Protein AF-A0A7V4KJD7-F1 (afdb_monomer_lite)

Sequence (116 aa):
ESQVYRKLGFDIIGMTAIPEAKLAREAEMCYTTIGLVTDYDVWKENHEVTIEEVLENMKLNTEKCKRLIKLIVKKIDVTHRQCFCKDALKYAILTKKEKIKKQTYQKLKLLIGKYL

Foldseek 3Di:
DVVVCVVVVHDDDDDPCPPVVVVCLLQLHDDDDDDQDQDDPPPDPPDDDDPVSSVVSCVVSVVVVVVVCVVVVVVDDPPDPPDPSNCSNQPVDPDDPVRQDPVNCVVCCSRCVVRD

Secondary structure (DSSP, 8-state):
-HHHHHHTT-----SSHHHHHHHHHHTT------------GGGSTT-PPPHHHHHHHHHHHHHHHHHHHHHHHTT--SS---SGGGGTTTTT--S-GGGS-HHHHHHHHHHHTTT-

Radius of gyration: 20.13 Å; chains: 1; bounding box: 42×39×52 Å

Structure (mmCIF, N/CA/C/O backbone):
data_AF-A0A7V4KJD7-F1
#
_entry.id   AF-A0A7V4KJD7-F1
#
loop_
_atom_site.group_PDB
_atom_site.id
_atom_site.type_symbol
_atom_site.label_atom_id
_atom_site.label_alt_id
_atom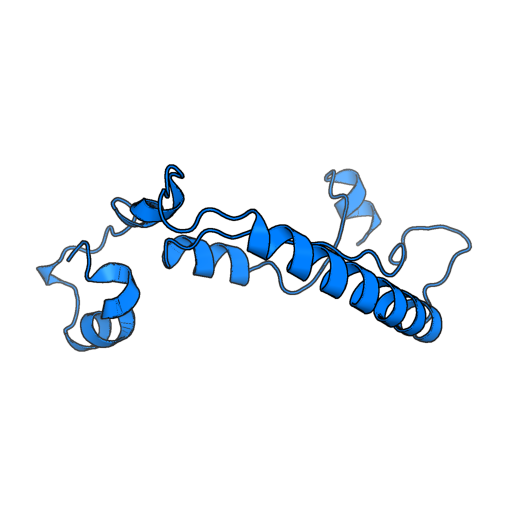_site.label_comp_id
_atom_site.label_asym_id
_atom_site.label_entity_id
_atom_site.label_seq_id
_atom_site.pdbx_PDB_ins_code
_atom_site.Cartn_x
_atom_site.Cartn_y
_atom_site.Cartn_z
_atom_site.occupancy
_atom_site.B_iso_or_equiv
_atom_site.auth_seq_id
_atom_site.auth_comp_id
_atom_site.auth_asym_id
_atom_site.auth_atom_id
_atom_site.pdbx_PDB_model_num
ATOM 1 N N . GLU A 1 1 ? 9.433 -19.450 -11.070 1.00 81.19 1 GLU A N 1
ATOM 2 C CA . GLU A 1 1 ? 8.480 -18.625 -10.298 1.00 81.19 1 GLU A CA 1
ATOM 3 C C . GLU A 1 1 ? 7.773 -17.592 -11.174 1.00 81.19 1 GLU A C 1
ATOM 5 O O . GLU A 1 1 ? 6.558 -17.666 -11.306 1.00 81.19 1 GLU A O 1
ATOM 10 N N . SER A 1 2 ? 8.506 -16.735 -11.888 1.00 83.44 2 SER A N 1
ATOM 11 C CA . SER A 1 2 ? 7.950 -15.695 -12.773 1.00 83.44 2 SER A CA 1
ATOM 12 C C . SER A 1 2 ? 6.929 -16.219 -13.794 1.00 83.44 2 SER A C 1
ATOM 14 O O . SER A 1 2 ? 5.877 -15.622 -13.995 1.00 83.44 2 SER A O 1
ATOM 16 N N . GLN A 1 3 ? 7.168 -17.397 -14.385 1.00 87.06 3 GLN A N 1
ATOM 17 C CA . GLN A 1 3 ? 6.212 -18.040 -15.302 1.00 87.06 3 GLN A CA 1
ATOM 18 C C . GLN A 1 3 ? 4.889 -18.440 -14.626 1.00 87.06 3 GLN A C 1
ATOM 20 O O . GLN A 1 3 ? 3.843 -18.419 -15.269 1.00 87.06 3 GLN A O 1
ATOM 25 N N . VAL A 1 4 ? 4.908 -18.792 -13.335 1.00 91.69 4 VAL A N 1
ATOM 26 C CA . VAL A 1 4 ? 3.686 -19.088 -12.572 1.00 91.69 4 VAL A CA 1
ATOM 27 C C . VAL A 1 4 ? 2.894 -17.802 -12.363 1.00 91.69 4 VAL A C 1
ATOM 29 O O . VAL A 1 4 ? 1.716 -17.770 -12.699 1.00 91.69 4 VAL A O 1
ATOM 32 N N . TYR A 1 5 ? 3.534 -16.725 -11.900 1.00 91.44 5 TYR A N 1
ATOM 33 C CA . TYR A 1 5 ? 2.865 -15.434 -11.700 1.00 91.44 5 TYR A CA 1
ATOM 34 C C . TYR A 1 5 ? 2.266 -14.865 -12.987 1.00 91.44 5 TYR A C 1
ATOM 36 O O . TYR A 1 5 ? 1.135 -14.386 -12.976 1.00 91.44 5 TYR A O 1
ATOM 44 N N . ARG A 1 6 ? 2.953 -15.024 -14.121 1.00 90.19 6 ARG A N 1
ATOM 45 C CA . ARG A 1 6 ? 2.406 -14.652 -15.433 1.00 90.19 6 ARG A CA 1
ATOM 46 C C . ARG A 1 6 ? 1.189 -15.489 -15.819 1.00 90.19 6 ARG A C 1
ATOM 48 O O . ARG A 1 6 ? 0.196 -14.936 -16.275 1.00 90.19 6 ARG A O 1
ATOM 55 N N . LYS A 1 7 ? 1.227 -16.810 -15.599 1.00 93.88 7 LYS A N 1
ATOM 56 C CA . LYS A 1 7 ? 0.062 -17.690 -15.821 1.00 93.88 7 LYS A CA 1
ATOM 57 C C . LYS A 1 7 ? -1.117 -17.349 -14.906 1.00 93.88 7 LYS A C 1
ATOM 59 O O . LYS A 1 7 ? -2.257 -17.573 -15.295 1.00 93.88 7 LYS A O 1
ATOM 64 N N . LEU A 1 8 ? -0.848 -16.803 -13.720 1.00 94.44 8 LEU A N 1
ATOM 65 C CA . LEU A 1 8 ? -1.860 -16.297 -12.787 1.00 94.44 8 LEU A CA 1
ATOM 66 C C . LEU A 1 8 ? -2.376 -14.891 -13.149 1.00 94.44 8 LEU A C 1
ATOM 68 O O . LEU A 1 8 ? -3.278 -14.396 -12.479 1.00 94.44 8 LEU A O 1
ATOM 72 N N . GLY A 1 9 ? -1.843 -14.262 -14.203 1.00 94.62 9 GLY A N 1
ATOM 73 C CA . GLY A 1 9 ? -2.278 -12.949 -14.679 1.00 94.62 9 GLY A CA 1
ATOM 74 C C . GLY A 1 9 ? -1.705 -11.769 -13.893 1.00 94.62 9 GLY A C 1
ATOM 75 O O . GLY A 1 9 ? -2.323 -10.712 -13.870 1.00 94.62 9 GLY A O 1
ATOM 76 N N . PHE A 1 10 ? -0.565 -11.934 -13.215 1.00 93.69 10 PHE A N 1
ATOM 77 C CA . PHE A 1 10 ? 0.110 -10.825 -12.535 1.00 93.69 10 PHE A CA 1
ATOM 78 C C . PHE A 1 10 ? 1.034 -10.065 -13.491 1.00 93.69 10 PHE A C 1
ATOM 80 O O . PHE A 1 10 ? 1.832 -10.673 -14.206 1.00 93.69 10 PHE A O 1
ATOM 87 N N . ASP A 1 11 ? 0.951 -8.733 -13.452 1.00 92.00 11 ASP A N 1
ATOM 88 C CA . ASP A 1 11 ? 1.676 -7.846 -14.372 1.00 92.00 11 ASP A CA 1
ATOM 89 C C . ASP A 1 11 ? 3.005 -7.324 -13.812 1.00 92.00 11 ASP A C 1
ATOM 91 O O . ASP A 1 11 ? 3.967 -7.133 -14.553 1.00 92.00 11 ASP A O 1
ATOM 95 N N . ILE A 1 12 ? 3.059 -7.066 -12.502 1.00 93.38 12 ILE A N 1
ATOM 96 C CA . ILE A 1 12 ? 4.228 -6.512 -11.810 1.00 93.38 12 ILE A CA 1
ATOM 97 C C . ILE A 1 12 ? 4.498 -7.285 -10.522 1.00 93.38 12 ILE A C 1
ATOM 99 O O . ILE A 1 12 ? 3.576 -7.803 -9.890 1.00 93.38 12 ILE A O 1
ATOM 103 N N . ILE A 1 13 ? 5.763 -7.318 -10.109 1.00 92.44 13 ILE A N 1
ATOM 104 C CA . ILE A 1 13 ? 6.206 -7.956 -8.871 1.00 92.44 13 ILE A CA 1
ATOM 105 C C . ILE A 1 13 ? 6.966 -6.957 -7.995 1.00 92.44 13 ILE A C 1
ATOM 107 O O . ILE A 1 13 ? 7.617 -6.035 -8.482 1.00 92.44 13 ILE A O 1
ATOM 111 N N . GLY A 1 14 ? 6.845 -7.121 -6.682 1.00 92.12 14 GLY A N 1
ATOM 112 C CA . GLY A 1 14 ? 7.525 -6.315 -5.677 1.00 92.12 14 GLY A CA 1
ATOM 113 C C . GLY A 1 14 ? 7.360 -6.936 -4.292 1.00 92.12 14 GLY A C 1
ATOM 114 O O . GLY A 1 14 ? 6.569 -7.859 -4.112 1.00 92.12 14 GLY A O 1
ATOM 115 N N . MET A 1 15 ? 8.101 -6.428 -3.307 1.00 93.88 15 MET A N 1
ATOM 116 C CA . MET A 1 15 ? 8.224 -7.073 -1.988 1.00 93.88 15 MET A CA 1
ATOM 117 C C . MET A 1 15 ? 7.609 -6.276 -0.825 1.00 93.88 15 MET A C 1
ATOM 119 O O . MET A 1 15 ? 7.656 -6.732 0.312 1.00 93.88 15 MET A O 1
ATOM 123 N N . THR A 1 16 ? 7.045 -5.087 -1.076 1.00 95.38 16 THR A N 1
ATOM 124 C CA . THR A 1 16 ? 6.674 -4.136 -0.005 1.00 95.38 16 THR A CA 1
ATOM 125 C C . THR A 1 16 ? 5.183 -3.801 0.083 1.00 95.38 16 THR A C 1
ATOM 127 O O . THR A 1 16 ? 4.696 -3.485 1.165 1.00 95.38 16 THR A O 1
ATOM 130 N N . ALA A 1 17 ? 4.426 -3.902 -1.016 1.00 96.38 17 ALA A N 1
ATOM 131 C CA . ALA A 1 17 ? 3.019 -3.478 -1.053 1.00 96.38 17 ALA A CA 1
ATOM 132 C C . ALA A 1 17 ? 2.114 -4.264 -0.082 1.00 96.38 17 ALA A C 1
ATOM 134 O O . ALA A 1 17 ? 1.120 -3.739 0.422 1.00 96.38 17 ALA A O 1
ATOM 135 N N . ILE A 1 18 ? 2.463 -5.518 0.215 1.00 96.31 18 ILE A N 1
ATOM 136 C CA . ILE A 1 18 ? 1.840 -6.330 1.262 1.00 96.31 18 ILE A CA 1
ATOM 137 C C . ILE A 1 18 ? 2.904 -6.580 2.340 1.00 96.31 18 ILE A C 1
ATOM 139 O O . ILE A 1 18 ? 3.987 -7.044 1.997 1.00 96.31 18 ILE A O 1
ATOM 143 N N . PRO A 1 19 ? 2.622 -6.303 3.628 1.00 97.56 19 PRO A N 1
ATOM 144 C CA . PRO A 1 19 ? 1.314 -5.995 4.216 1.00 97.56 19 PRO A CA 1
ATOM 145 C C . PRO A 1 19 ? 0.919 -4.508 4.227 1.00 97.56 19 PRO A C 1
ATOM 147 O O . PRO A 1 19 ? -0.154 -4.194 4.741 1.00 97.56 19 PRO A O 1
ATOM 150 N N . GLU A 1 20 ? 1.726 -3.598 3.676 1.00 98.44 20 GLU A N 1
ATOM 151 C CA . GLU A 1 20 ? 1.519 -2.142 3.779 1.00 98.44 20 GLU A CA 1
ATOM 152 C C . GLU A 1 20 ? 0.098 -1.692 3.394 1.00 98.44 20 GLU A C 1
ATOM 154 O O . GLU A 1 20 ? -0.573 -1.015 4.174 1.00 98.44 20 GLU A O 1
ATOM 159 N N . ALA A 1 21 ? -0.420 -2.149 2.250 1.00 97.81 21 ALA A N 1
ATOM 160 C CA . ALA A 1 21 ? -1.763 -1.805 1.784 1.00 97.81 21 ALA A CA 1
ATOM 161 C C . ALA A 1 21 ? -2.875 -2.299 2.729 1.00 97.81 21 ALA A C 1
ATOM 163 O O . ALA A 1 21 ? -3.909 -1.641 2.873 1.00 97.81 21 ALA A O 1
ATOM 164 N N . LYS A 1 22 ? -2.672 -3.447 3.395 1.00 97.94 22 LYS A N 1
ATOM 165 C CA . LYS A 1 22 ? -3.627 -3.983 4.380 1.00 97.94 22 LYS A CA 1
ATOM 166 C C . LYS A 1 22 ? -3.632 -3.128 5.644 1.00 97.94 22 LYS A C 1
ATOM 168 O O . LYS A 1 22 ? -4.701 -2.743 6.105 1.00 97.94 22 LYS A O 1
ATOM 173 N N . LEU A 1 23 ? -2.454 -2.762 6.143 1.00 97.69 23 LEU A N 1
ATOM 174 C CA . LEU A 1 23 ? -2.316 -1.905 7.323 1.00 97.69 23 LEU A CA 1
ATOM 175 C C . LEU A 1 23 ? -2.888 -0.503 7.076 1.00 97.69 23 LEU A C 1
ATOM 177 O O . LEU A 1 23 ? -3.623 0.019 7.910 1.00 97.69 23 LEU A O 1
ATOM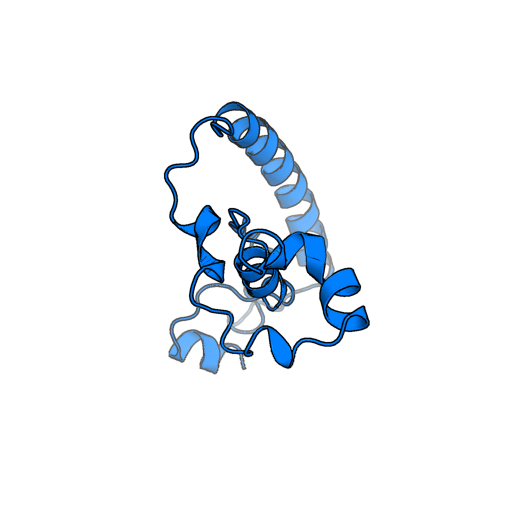 181 N N . ALA A 1 24 ? -2.632 0.082 5.903 1.00 97.69 24 ALA A N 1
ATOM 182 C CA . ALA A 1 24 ? -3.222 1.363 5.516 1.00 97.69 24 ALA A CA 1
ATOM 183 C C . ALA A 1 24 ? -4.757 1.295 5.461 1.00 97.69 24 ALA A C 1
ATOM 185 O O . ALA A 1 24 ? -5.439 2.246 5.850 1.00 97.69 24 ALA A O 1
ATOM 186 N N . ARG A 1 25 ? -5.314 0.158 5.016 1.00 96.88 25 ARG A N 1
ATOM 187 C CA . ARG A 1 25 ? -6.762 -0.073 5.016 1.00 96.88 25 ARG A CA 1
ATOM 188 C C . ARG A 1 25 ? -7.330 -0.181 6.430 1.00 96.88 25 ARG A C 1
ATOM 190 O O . ARG A 1 25 ? -8.369 0.422 6.684 1.00 96.88 25 ARG A O 1
ATOM 197 N N . GLU A 1 26 ? -6.667 -0.904 7.330 1.00 96.75 26 GLU A N 1
ATOM 198 C CA . GLU A 1 26 ? -7.055 -0.987 8.748 1.00 96.75 26 GLU A CA 1
ATOM 199 C C . GLU A 1 26 ? -6.992 0.380 9.443 1.00 96.75 26 GLU A C 1
ATOM 201 O O . GLU A 1 26 ? -7.812 0.667 10.310 1.00 96.75 26 GLU A O 1
ATOM 206 N N . ALA A 1 27 ? -6.074 1.249 9.018 1.00 96.38 27 ALA A N 1
ATOM 207 C CA . ALA A 1 27 ? -5.951 2.626 9.490 1.00 96.38 27 ALA A CA 1
ATOM 208 C C . ALA A 1 27 ? -6.888 3.634 8.793 1.00 96.38 27 ALA A C 1
ATOM 210 O O . ALA A 1 27 ? -6.762 4.838 9.008 1.00 96.38 27 ALA A O 1
ATOM 211 N N . GLU A 1 28 ? -7.811 3.173 7.942 1.00 95.75 28 GLU A N 1
ATOM 212 C CA . GLU A 1 28 ? -8.783 4.006 7.210 1.00 95.75 28 GLU A CA 1
ATOM 213 C C . GLU A 1 28 ? -8.158 5.084 6.287 1.00 95.75 28 GLU A C 1
ATOM 215 O O . GLU A 1 28 ? -8.784 6.092 5.903 1.00 95.75 28 GLU A O 1
ATOM 220 N N . MET A 1 29 ? -6.911 4.850 5.870 1.00 94.44 29 MET A N 1
ATOM 221 C CA . MET A 1 29 ? -6.147 5.722 4.979 1.00 94.44 29 MET A CA 1
ATOM 222 C C . MET A 1 29 ? -6.504 5.462 3.508 1.00 94.44 29 MET A C 1
ATOM 224 O O . MET A 1 29 ? -6.754 4.331 3.086 1.00 94.44 29 MET A O 1
ATOM 228 N N . CYS A 1 30 ? -6.517 6.520 2.689 1.00 93.94 30 CYS A N 1
ATOM 229 C CA . CYS A 1 30 ? -6.467 6.348 1.236 1.00 93.94 30 CYS A CA 1
ATOM 230 C C . CYS A 1 30 ? -5.073 5.848 0.856 1.00 93.94 30 CYS A C 1
ATOM 232 O O . CYS A 1 30 ? -4.086 6.495 1.196 1.00 93.94 30 CYS A O 1
ATOM 234 N N . TYR A 1 31 ? -5.002 4.731 0.138 1.00 95.12 31 TYR A N 1
ATOM 235 C CA . TYR A 1 31 ? -3.745 4.115 -0.266 1.00 95.12 31 TYR A CA 1
ATOM 236 C C . TYR A 1 31 ? -3.744 3.854 -1.770 1.00 95.12 31 TYR A C 1
ATOM 238 O O . TYR A 1 31 ? -4.734 3.362 -2.313 1.00 95.12 31 TYR A O 1
ATOM 246 N N . THR A 1 32 ? -2.632 4.174 -2.425 1.00 93.94 32 THR A N 1
ATOM 247 C CA . THR A 1 32 ? -2.361 3.837 -3.824 1.00 93.94 32 THR A CA 1
ATOM 248 C C . THR A 1 32 ? -0.870 3.576 -3.993 1.00 93.94 32 THR A C 1
ATOM 250 O O . THR A 1 32 ? -0.058 4.149 -3.268 1.00 93.94 32 THR A O 1
ATOM 253 N N . THR A 1 33 ? -0.506 2.752 -4.971 1.00 95.06 33 THR A N 1
ATOM 254 C CA . THR A 1 33 ? 0.890 2.414 -5.276 1.00 95.06 33 THR A CA 1
ATOM 255 C C . THR A 1 33 ? 1.299 3.025 -6.612 1.00 95.06 33 THR A C 1
ATOM 257 O O . THR A 1 33 ? 0.526 3.009 -7.568 1.00 95.06 33 THR A O 1
ATOM 260 N N . ILE A 1 34 ? 2.525 3.546 -6.688 1.00 94.88 34 ILE A N 1
ATOM 261 C CA . ILE A 1 34 ? 3.183 3.921 -7.945 1.00 94.88 34 ILE A CA 1
ATOM 262 C C . ILE A 1 34 ? 4.270 2.872 -8.196 1.00 94.88 34 ILE A C 1
ATOM 264 O O . ILE A 1 34 ? 5.339 2.932 -7.593 1.00 94.88 34 ILE A O 1
ATOM 268 N N . GLY A 1 35 ? 3.973 1.882 -9.041 1.00 93.75 35 GLY A N 1
ATOM 269 C CA . GLY A 1 35 ? 4.927 0.839 -9.419 1.00 93.75 35 GLY A CA 1
ATOM 270 C C . GLY A 1 35 ? 5.944 1.374 -10.425 1.00 93.75 35 GLY A C 1
ATOM 271 O O . GLY A 1 35 ? 5.576 1.759 -11.532 1.00 93.75 35 GLY A O 1
ATOM 272 N N . LEU A 1 36 ? 7.218 1.419 -10.037 1.00 93.25 36 LEU A N 1
ATOM 273 C CA . LEU A 1 36 ? 8.313 1.853 -10.901 1.00 93.25 36 LEU A CA 1
ATOM 274 C C . LEU A 1 36 ? 9.015 0.615 -11.461 1.00 93.25 36 LEU A C 1
ATOM 276 O O . LEU A 1 36 ? 9.800 -0.009 -10.758 1.00 93.25 36 LEU A O 1
ATOM 280 N N . VAL A 1 37 ? 8.715 0.257 -12.710 1.00 91.88 37 VAL A N 1
ATOM 281 C CA . VAL A 1 37 ? 9.320 -0.909 -13.369 1.00 91.88 37 VAL A CA 1
ATOM 282 C C . VAL A 1 37 ? 10.815 -0.658 -13.577 1.00 91.88 37 VAL A C 1
ATOM 284 O O . VAL A 1 37 ? 11.191 0.300 -14.258 1.00 91.88 37 VAL A O 1
ATOM 287 N N . THR A 1 38 ? 11.658 -1.488 -12.966 1.00 89.00 38 THR A N 1
ATOM 288 C CA . THR A 1 38 ? 13.127 -1.424 -13.069 1.00 89.00 38 THR A CA 1
ATOM 289 C C . THR A 1 38 ? 13.687 -2.384 -14.106 1.00 89.00 38 THR A C 1
ATOM 291 O O . THR A 1 38 ? 14.707 -2.085 -14.717 1.00 89.00 38 THR A O 1
ATOM 294 N N . ASP A 1 39 ? 13.012 -3.505 -14.325 1.00 88.88 39 ASP A N 1
ATOM 295 C CA . ASP A 1 39 ? 13.471 -4.615 -15.149 1.00 88.88 39 ASP A CA 1
ATOM 296 C C . ASP A 1 39 ? 12.290 -5.550 -15.474 1.00 88.88 39 ASP A C 1
ATOM 298 O O . ASP A 1 39 ? 11.138 -5.266 -15.131 1.00 88.88 39 ASP A O 1
ATOM 302 N N . TYR A 1 40 ? 12.573 -6.644 -16.180 1.00 87.06 40 TYR A N 1
ATOM 303 C CA . TYR A 1 40 ? 11.580 -7.632 -16.603 1.00 87.06 40 TYR A CA 1
ATOM 304 C C . TYR A 1 40 ? 11.591 -8.896 -15.743 1.00 87.06 40 TYR A C 1
ATOM 306 O O . TYR A 1 40 ? 11.041 -9.901 -16.182 1.00 87.06 40 TYR A O 1
ATOM 314 N N . ASP A 1 41 ? 12.193 -8.888 -14.552 1.00 84.56 41 ASP A N 1
ATOM 315 C CA . ASP A 1 41 ? 12.453 -10.105 -13.782 1.00 84.56 41 ASP A CA 1
ATOM 316 C C . ASP A 1 41 ? 13.178 -11.159 -14.665 1.00 84.56 41 ASP A C 1
ATOM 318 O O . ASP A 1 41 ? 13.682 -10.867 -15.752 1.00 84.56 41 ASP A O 1
ATOM 322 N N . VAL A 1 42 ? 13.243 -12.415 -14.238 1.00 82.62 42 VAL A N 1
ATOM 323 C CA . VAL A 1 42 ? 13.949 -13.481 -14.972 1.00 82.62 42 VAL A CA 1
ATOM 324 C C . VAL A 1 42 ? 13.096 -14.186 -16.037 1.00 82.62 42 VAL A C 1
ATOM 326 O O . VAL A 1 42 ? 13.442 -15.277 -16.489 1.00 82.62 42 VAL A O 1
ATOM 329 N N . TRP A 1 43 ? 11.942 -13.630 -16.437 1.00 80.31 43 TRP A N 1
ATOM 330 C CA . TRP A 1 43 ? 11.055 -14.317 -17.394 1.00 80.31 43 TRP A CA 1
ATOM 331 C C . TRP A 1 43 ? 11.393 -14.061 -18.859 1.00 80.31 43 TRP A C 1
ATOM 333 O O . TRP A 1 43 ? 10.961 -14.838 -19.715 1.00 80.31 43 TRP A O 1
ATOM 343 N N . LYS A 1 44 ? 12.088 -12.961 -19.159 1.00 81.50 44 LYS A N 1
ATOM 344 C CA . LYS A 1 44 ? 12.377 -12.548 -20.529 1.00 81.50 44 LYS A CA 1
ATOM 345 C C . LYS A 1 44 ? 13.580 -13.324 -21.059 1.00 81.50 44 LYS A C 1
ATOM 347 O O . LYS A 1 44 ? 14.705 -13.135 -20.614 1.00 81.50 44 LYS A O 1
ATOM 352 N N . GLU A 1 45 ? 13.328 -14.194 -22.031 1.00 78.75 45 GLU A N 1
ATOM 353 C CA . GLU A 1 45 ? 14.379 -14.967 -22.692 1.00 78.75 45 GLU A CA 1
ATOM 354 C C . GLU A 1 45 ? 15.405 -14.036 -23.362 1.00 78.75 45 GLU A C 1
ATOM 356 O O . GLU A 1 45 ? 15.042 -13.006 -23.936 1.00 78.75 45 GLU A O 1
ATOM 361 N N . ASN A 1 46 ? 16.687 -14.410 -23.288 1.00 77.19 46 ASN A N 1
ATOM 362 C CA . ASN A 1 46 ? 17.834 -13.640 -23.794 1.00 77.19 46 ASN A CA 1
ATOM 363 C C . ASN A 1 46 ? 18.040 -12.262 -23.134 1.00 77.19 46 ASN A C 1
ATOM 365 O O . ASN A 1 46 ? 18.648 -11.377 -23.736 1.00 77.19 46 ASN A O 1
ATOM 369 N N . HIS A 1 47 ? 17.533 -12.064 -21.915 1.00 76.12 47 HIS A N 1
ATOM 370 C CA . HIS A 1 47 ? 17.744 -10.846 -21.140 1.00 76.12 47 HIS A CA 1
ATOM 371 C C . HIS A 1 47 ? 17.968 -11.192 -19.665 1.0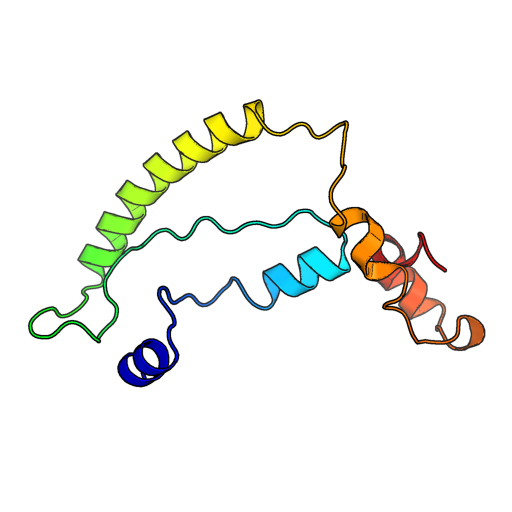0 76.12 47 HIS A C 1
ATOM 373 O O . HIS A 1 47 ? 17.015 -11.393 -18.914 1.00 76.12 47 HIS A O 1
ATOM 379 N N . GLU A 1 48 ? 19.230 -11.256 -19.245 1.00 77.62 48 GLU A N 1
ATOM 380 C CA . GLU A 1 48 ? 19.567 -11.380 -17.827 1.00 77.62 48 GLU A CA 1
ATOM 381 C C . GLU A 1 48 ? 19.487 -10.012 -17.157 1.00 77.62 48 GLU A C 1
ATOM 383 O O . GLU A 1 48 ? 20.030 -9.036 -17.662 1.00 77.62 48 GLU A O 1
ATOM 388 N N . VAL A 1 49 ? 18.787 -9.941 -16.025 1.00 77.88 49 VAL A N 1
ATOM 389 C CA . VAL A 1 49 ? 18.704 -8.712 -15.235 1.00 77.88 49 VAL A CA 1
ATOM 390 C C . VAL A 1 49 ? 20.009 -8.527 -14.474 1.00 77.88 49 VAL A C 1
ATOM 392 O O . VAL A 1 49 ? 20.379 -9.370 -13.655 1.00 77.88 49 VAL A O 1
ATOM 395 N N . THR A 1 50 ? 20.681 -7.404 -14.709 1.00 85.12 50 THR A N 1
ATOM 396 C CA . THR A 1 50 ? 21.887 -7.022 -13.962 1.00 85.12 50 THR A CA 1
ATOM 397 C C . THR A 1 50 ? 21.568 -6.016 -12.857 1.00 85.12 50 THR A C 1
ATOM 399 O O . THR A 1 50 ? 20.599 -5.256 -12.928 1.00 85.12 50 THR A O 1
ATOM 402 N N . ILE A 1 51 ? 22.392 -5.989 -11.804 1.00 85.56 51 ILE A N 1
ATOM 403 C CA . ILE A 1 51 ? 22.221 -5.030 -10.699 1.00 85.56 51 ILE A CA 1
ATOM 404 C C . ILE A 1 51 ? 22.420 -3.599 -11.215 1.00 85.56 51 ILE A C 1
ATOM 406 O O . ILE A 1 51 ? 21.728 -2.674 -10.790 1.00 85.56 51 ILE A O 1
ATOM 410 N N . GLU A 1 52 ? 23.343 -3.414 -12.151 1.00 88.94 52 GLU A N 1
ATOM 411 C CA . GLU A 1 52 ? 23.673 -2.139 -12.773 1.00 88.94 52 GLU A CA 1
ATOM 412 C C . GLU A 1 52 ? 22.469 -1.542 -13.513 1.00 88.94 52 GLU A C 1
ATOM 414 O O . GLU A 1 52 ? 22.117 -0.387 -13.257 1.00 88.94 52 GLU A O 1
ATOM 419 N N . GLU A 1 53 ? 21.786 -2.334 -14.348 1.00 85.12 53 GLU A N 1
ATOM 420 C CA . GLU A 1 53 ? 20.565 -1.917 -15.056 1.00 85.12 53 GLU A CA 1
ATOM 421 C C . GLU A 1 53 ? 19.449 -1.528 -14.084 1.00 85.12 53 GLU A C 1
ATOM 423 O O . GLU A 1 53 ? 18.794 -0.494 -14.256 1.00 85.12 53 GLU A O 1
ATOM 428 N N . VAL A 1 54 ? 19.256 -2.320 -13.024 1.00 87.00 54 VAL A N 1
ATOM 429 C CA . VAL A 1 54 ? 18.262 -2.027 -11.983 1.00 87.00 54 VAL A CA 1
ATOM 430 C C . VAL A 1 54 ? 18.571 -0.690 -11.314 1.00 87.00 54 VAL A C 1
ATOM 432 O O . VAL A 1 54 ? 17.678 0.149 -11.168 1.00 87.00 54 VAL A O 1
ATOM 435 N N . LEU A 1 55 ? 19.829 -0.450 -10.933 1.00 89.19 55 LEU A N 1
ATOM 436 C CA . LEU A 1 55 ? 20.249 0.790 -10.276 1.00 89.19 55 LEU A CA 1
ATOM 437 C C . LEU A 1 55 ? 20.135 2.011 -11.199 1.00 89.19 55 LEU A C 1
ATOM 439 O O . LEU A 1 55 ? 19.745 3.091 -10.740 1.00 89.19 55 LEU A O 1
ATOM 443 N N . GLU A 1 56 ? 20.455 1.869 -12.485 1.00 91.12 56 GLU A N 1
ATOM 444 C CA . GLU A 1 56 ? 20.309 2.940 -13.474 1.00 91.12 56 GLU A CA 1
ATOM 445 C C . GLU A 1 56 ? 18.834 3.304 -13.685 1.00 91.12 56 GLU A C 1
ATOM 447 O O . GLU A 1 56 ? 18.442 4.468 -13.509 1.00 91.12 56 GLU A O 1
ATOM 452 N N . ASN A 1 57 ? 17.989 2.307 -13.953 1.00 91.31 57 ASN A N 1
ATOM 453 C CA . ASN A 1 57 ? 16.553 2.510 -14.131 1.00 91.31 57 ASN A CA 1
ATOM 454 C C . ASN A 1 57 ? 15.902 3.063 -12.861 1.00 91.31 57 ASN A C 1
ATOM 456 O O . ASN A 1 57 ? 15.059 3.962 -12.936 1.00 91.31 57 ASN A O 1
ATOM 460 N N . MET A 1 58 ? 16.329 2.612 -11.679 1.00 91.12 58 MET A N 1
ATOM 461 C CA . MET A 1 58 ? 15.851 3.132 -10.398 1.00 91.12 58 MET A CA 1
ATOM 462 C C . MET A 1 58 ? 16.158 4.626 -10.236 1.00 91.12 58 MET A C 1
ATOM 464 O O . MET A 1 58 ? 15.277 5.387 -9.818 1.00 91.12 58 MET A O 1
ATOM 468 N N . LYS A 1 59 ? 17.364 5.088 -10.599 1.00 92.62 59 LYS A N 1
ATOM 469 C CA . LYS A 1 59 ? 17.719 6.520 -10.557 1.00 92.62 59 LYS A CA 1
ATOM 470 C C . LYS A 1 59 ? 16.833 7.344 -11.495 1.00 92.62 59 LYS A C 1
ATOM 472 O O . LYS A 1 59 ? 16.263 8.351 -11.066 1.00 92.62 59 LYS A O 1
ATOM 477 N N . LEU A 1 60 ? 16.655 6.900 -12.741 1.00 92.50 60 LEU A N 1
ATOM 478 C CA . LEU A 1 60 ? 15.804 7.584 -13.725 1.00 92.50 60 LEU A CA 1
ATOM 479 C C . LEU A 1 60 ? 14.336 7.634 -13.280 1.00 92.50 60 LEU A C 1
ATOM 481 O O . LEU A 1 60 ? 13.678 8.677 -13.365 1.00 92.50 60 LEU A O 1
ATOM 485 N N . ASN A 1 61 ? 13.823 6.519 -12.765 1.00 93.94 61 ASN A N 1
ATOM 486 C CA . ASN A 1 61 ? 12.453 6.412 -12.276 1.00 93.94 61 ASN A CA 1
ATOM 487 C C . ASN A 1 61 ? 12.218 7.260 -11.023 1.00 93.94 61 ASN A C 1
ATOM 489 O O . ASN A 1 61 ? 11.145 7.848 -10.880 1.00 93.94 61 ASN A O 1
ATOM 493 N N . THR A 1 62 ? 13.220 7.393 -10.152 1.00 94.38 62 THR A N 1
ATOM 494 C CA . THR A 1 62 ? 13.134 8.223 -8.942 1.00 94.38 62 THR A CA 1
ATOM 495 C C . THR A 1 62 ? 12.846 9.682 -9.289 1.00 94.38 62 THR A C 1
ATOM 497 O O . THR A 1 62 ? 11.948 10.293 -8.705 1.00 94.38 62 THR A O 1
ATOM 500 N N . GLU A 1 63 ? 13.541 10.249 -10.276 1.00 94.44 63 GLU A N 1
ATOM 501 C CA . GLU A 1 63 ? 13.319 11.642 -10.679 1.00 94.44 63 GLU A CA 1
ATOM 502 C C . GLU A 1 63 ? 11.948 11.854 -11.332 1.00 94.44 63 GLU A C 1
ATOM 504 O O . GLU A 1 63 ? 11.263 12.843 -11.044 1.00 94.44 63 GLU A O 1
ATOM 509 N N . LYS A 1 64 ? 11.490 10.899 -12.151 1.00 95.38 64 LYS A N 1
ATOM 510 C CA . LYS A 1 64 ? 10.128 10.912 -12.712 1.00 95.38 64 LYS A CA 1
ATOM 511 C C . LYS A 1 64 ? 9.073 10.842 -11.604 1.00 95.38 64 LYS A C 1
ATOM 513 O O . LYS A 1 64 ? 8.133 11.638 -11.605 1.00 95.38 64 LYS A O 1
ATOM 518 N N . CYS A 1 65 ? 9.261 9.957 -10.626 1.00 96.38 65 CYS A N 1
ATOM 519 C CA . CYS A 1 65 ? 8.353 9.779 -9.496 1.00 96.38 65 CYS A CA 1
ATOM 520 C C . CYS A 1 65 ? 8.262 11.045 -8.633 1.00 96.38 65 CYS A C 1
ATOM 522 O O . CYS A 1 65 ? 7.164 11.520 -8.345 1.00 96.38 65 CYS A O 1
ATOM 524 N N . LYS A 1 66 ? 9.395 11.684 -8.310 1.00 95.94 66 LYS A N 1
ATOM 525 C CA . LYS A 1 66 ? 9.413 12.968 -7.584 1.00 95.94 66 LYS A CA 1
ATOM 526 C C . LYS A 1 66 ? 8.600 14.047 -8.301 1.00 95.94 66 LYS A C 1
ATOM 528 O O . LYS A 1 66 ? 7.858 14.789 -7.656 1.00 95.94 66 LYS A O 1
ATOM 533 N N . ARG A 1 67 ? 8.725 14.154 -9.630 1.00 96.56 67 ARG A N 1
ATOM 534 C CA . ARG A 1 67 ? 7.931 15.105 -10.432 1.00 96.56 67 ARG A CA 1
ATOM 535 C C . ARG A 1 67 ? 6.445 14.758 -10.395 1.00 96.56 67 ARG A C 1
ATOM 537 O O . ARG A 1 67 ? 5.631 15.649 -10.169 1.00 96.56 67 ARG A O 1
ATOM 544 N N . LEU A 1 68 ? 6.102 13.481 -10.553 1.00 96.38 68 LEU A N 1
ATOM 545 C CA . LEU A 1 68 ? 4.725 12.999 -10.481 1.00 96.38 68 LEU A CA 1
ATOM 546 C C . LEU A 1 68 ? 4.082 13.322 -9.125 1.00 96.38 68 LEU A C 1
ATOM 548 O O . LEU A 1 68 ? 3.006 13.915 -9.092 1.00 96.38 68 LEU A O 1
ATOM 552 N N . ILE A 1 69 ? 4.763 13.034 -8.013 1.00 96.06 69 ILE A N 1
ATOM 553 C CA . ILE A 1 69 ? 4.271 13.328 -6.657 1.00 96.06 69 ILE A CA 1
ATOM 554 C C . ILE A 1 69 ? 4.004 14.829 -6.483 1.00 96.06 69 ILE A C 1
ATOM 556 O O . ILE A 1 69 ? 2.937 15.207 -6.000 1.00 96.06 69 ILE A O 1
ATOM 560 N N . LYS A 1 70 ? 4.917 15.702 -6.940 1.00 96.44 70 LYS A N 1
ATOM 561 C CA . LYS A 1 70 ? 4.726 17.166 -6.891 1.00 96.44 70 LYS A CA 1
ATOM 562 C C . LYS A 1 70 ? 3.477 17.634 -7.645 1.00 96.44 70 LYS A C 1
ATOM 564 O O . LYS A 1 70 ? 2.879 18.635 -7.257 1.00 96.44 70 LYS A O 1
ATOM 569 N N . LEU A 1 71 ? 3.103 16.951 -8.727 1.00 96.12 71 LEU A N 1
ATOM 570 C CA . LEU A 1 71 ? 1.896 17.259 -9.499 1.00 96.12 71 LEU A CA 1
ATOM 571 C C . LEU A 1 71 ? 0.638 16.695 -8.834 1.00 96.12 71 LEU A C 1
ATOM 573 O O . LEU A 1 71 ? -0.376 17.387 -8.775 1.00 96.12 71 LEU A O 1
ATOM 577 N N . ILE A 1 72 ? 0.708 15.466 -8.320 1.00 94.38 72 ILE A N 1
ATOM 578 C CA . ILE A 1 72 ? -0.415 14.784 -7.672 1.00 94.38 72 ILE A CA 1
ATOM 579 C C . ILE A 1 72 ? -0.826 15.505 -6.390 1.00 94.38 72 ILE A C 1
ATOM 581 O O . ILE A 1 72 ? -2.007 15.786 -6.218 1.00 94.38 72 ILE A O 1
ATOM 585 N N . VAL A 1 73 ? 0.123 15.860 -5.518 1.00 93.00 73 VAL A N 1
ATOM 586 C CA . VAL A 1 73 ? -0.177 16.504 -4.223 1.00 93.00 73 VAL A CA 1
ATOM 587 C C . VAL A 1 73 ? -0.974 17.799 -4.395 1.00 93.00 73 VAL A C 1
ATOM 589 O O . VAL A 1 73 ? -1.832 18.096 -3.576 1.00 93.00 73 VAL A O 1
ATOM 592 N N . LYS A 1 74 ? -0.761 18.537 -5.492 1.00 93.31 74 LYS A N 1
ATOM 593 C CA . LYS A 1 74 ? -1.525 19.758 -5.806 1.00 93.31 74 LYS A CA 1
ATOM 594 C C . LYS A 1 74 ? -2.966 19.492 -6.254 1.00 93.31 74 LYS A C 1
ATOM 596 O O . LYS A 1 74 ? -3.773 20.412 -6.247 1.00 93.31 74 LYS A O 1
ATOM 601 N N . LYS A 1 75 ? -3.265 18.274 -6.710 1.00 91.62 75 LYS A N 1
ATOM 602 C CA . LYS A 1 75 ? -4.572 17.868 -7.245 1.00 91.62 75 LYS A CA 1
ATOM 603 C C . LYS A 1 75 ? -5.409 17.064 -6.253 1.00 91.62 75 LYS A C 1
ATOM 605 O O . LYS A 1 75 ? -6.597 16.876 -6.493 1.00 91.62 75 LYS A O 1
ATOM 610 N N . ILE A 1 76 ? -4.806 16.551 -5.181 1.00 89.62 76 ILE A N 1
ATOM 611 C CA . ILE A 1 76 ? -5.535 15.805 -4.157 1.00 89.62 76 ILE A CA 1
ATOM 612 C C . ILE A 1 76 ? -6.319 16.797 -3.297 1.00 89.62 76 ILE A C 1
ATOM 614 O O . ILE A 1 76 ? -5.732 17.578 -2.551 1.00 89.62 76 ILE A O 1
ATOM 618 N N . ASP A 1 77 ? -7.647 16.722 -3.362 1.00 86.00 77 ASP A N 1
ATOM 619 C CA . ASP A 1 77 ? -8.509 17.368 -2.378 1.00 86.00 77 ASP A CA 1
ATOM 620 C C . ASP A 1 77 ? -8.528 16.533 -1.087 1.00 86.00 77 ASP A C 1
ATOM 622 O O . ASP A 1 77 ? -9.085 15.434 -1.030 1.00 86.00 77 ASP A O 1
ATOM 626 N N . VAL A 1 78 ? -7.887 17.057 -0.043 1.00 80.25 78 VAL A N 1
ATOM 627 C CA . VAL A 1 78 ? -7.856 16.439 1.292 1.00 80.25 78 VAL A CA 1
ATOM 628 C C . VAL A 1 78 ? -9.064 16.814 2.152 1.00 80.25 78 VAL A C 1
ATOM 630 O O . VAL A 1 78 ? -9.293 16.184 3.184 1.00 80.25 78 VAL A O 1
ATOM 633 N N . THR A 1 79 ? -9.838 17.821 1.745 1.00 81.50 79 THR A N 1
ATOM 634 C CA . THR A 1 79 ? -10.959 18.363 2.524 1.00 81.50 79 THR A CA 1
ATOM 635 C C . THR A 1 79 ? -12.246 17.571 2.305 1.00 81.50 79 THR A C 1
ATOM 637 O O . THR A 1 79 ? -12.958 17.284 3.268 1.00 81.50 79 THR A O 1
ATOM 640 N N . HIS A 1 80 ? -12.502 17.097 1.082 1.00 81.19 80 HIS A N 1
ATOM 641 C CA . HIS A 1 80 ? -13.710 16.334 0.751 1.00 81.19 80 HIS A CA 1
ATOM 642 C C . HIS A 1 80 ? -13.411 14.854 0.483 1.00 81.19 80 HIS A C 1
ATOM 644 O O . HIS A 1 80 ? -13.381 14.380 -0.653 1.00 81.19 80 HIS A O 1
ATOM 650 N N . ARG A 1 81 ? -13.251 14.060 1.551 1.00 85.31 81 ARG A N 1
ATOM 651 C CA . ARG A 1 81 ? -13.145 12.594 1.422 1.00 85.31 81 ARG A CA 1
ATOM 652 C C . ARG A 1 81 ? -14.511 11.938 1.188 1.00 85.31 81 ARG A C 1
ATOM 654 O O . ARG A 1 81 ? -15.246 11.626 2.132 1.00 85.31 81 ARG A O 1
ATOM 661 N N . GLN A 1 82 ? -14.804 11.647 -0.079 1.00 85.88 82 GLN A N 1
ATOM 662 C CA . GLN A 1 82 ? -15.988 10.881 -0.505 1.00 85.88 82 GLN A CA 1
ATOM 663 C C . GLN A 1 82 ? -15.750 9.363 -0.619 1.00 85.88 82 GLN A C 1
ATOM 665 O O . GLN A 1 82 ? -16.692 8.595 -0.772 1.00 85.88 82 GLN A O 1
ATOM 670 N N . CYS A 1 83 ? -14.502 8.902 -0.519 1.00 90.50 83 CYS A N 1
ATOM 671 C CA . CYS A 1 83 ? -14.166 7.480 -0.609 1.00 90.50 83 CYS A CA 1
ATOM 672 C C . CYS A 1 83 ? -14.643 6.666 0.612 1.00 90.50 83 CYS A C 1
ATOM 674 O O . CYS A 1 83 ? -14.664 7.173 1.737 1.00 90.50 83 CYS A O 1
ATOM 676 N N . PHE A 1 84 ? -14.884 5.367 0.413 1.00 91.88 84 PHE A N 1
ATOM 677 C CA . PHE A 1 84 ? -15.260 4.421 1.475 1.00 91.88 84 PHE A CA 1
ATOM 678 C C . PHE A 1 84 ? -14.122 4.104 2.461 1.00 91.88 84 PHE A C 1
ATOM 680 O O . PHE A 1 84 ? -14.371 3.591 3.548 1.00 91.88 84 PHE A O 1
ATOM 687 N N . CYS A 1 85 ? -12.867 4.414 2.112 1.00 93.75 85 CYS A N 1
ATOM 688 C CA . CYS A 1 85 ? -11.697 4.073 2.924 1.00 93.75 85 CYS A CA 1
ATOM 689 C C . CYS A 1 85 ? -11.778 4.625 4.356 1.00 93.75 85 CYS A C 1
ATOM 691 O O . CYS A 1 85 ? -11.253 3.997 5.264 1.00 93.75 85 CYS A O 1
ATOM 693 N N . LYS A 1 86 ? -12.444 5.771 4.557 1.00 92.50 86 LYS A N 1
ATOM 694 C CA . LYS A 1 86 ? -12.579 6.448 5.859 1.00 92.50 86 LYS A CA 1
ATOM 695 C C . LYS A 1 86 ? -13.454 5.706 6.879 1.00 92.50 86 LYS A C 1
ATOM 697 O O . LYS A 1 86 ? -13.484 6.121 8.031 1.00 92.50 86 LYS A O 1
ATOM 702 N N . ASP A 1 87 ? -14.212 4.707 6.428 1.00 94.31 87 ASP A N 1
ATOM 703 C CA . ASP A 1 87 ? -15.134 3.919 7.252 1.00 94.31 87 ASP A CA 1
ATOM 704 C C . ASP A 1 87 ? -14.860 2.408 7.128 1.00 94.31 87 ASP A C 1
ATOM 706 O O . ASP A 1 87 ? -15.688 1.580 7.512 1.00 94.31 87 ASP A O 1
ATOM 710 N N . ALA A 1 88 ? -13.702 2.035 6.570 1.00 96.00 88 ALA A N 1
ATOM 711 C CA . ALA A 1 88 ? -13.349 0.649 6.277 1.00 96.00 88 ALA A CA 1
ATOM 712 C C . ALA A 1 88 ? -13.332 -0.253 7.523 1.00 96.00 88 ALA A C 1
ATOM 714 O O . ALA A 1 88 ? -13.581 -1.453 7.408 1.00 96.00 88 ALA A O 1
ATOM 715 N N . LEU A 1 89 ? -13.066 0.304 8.706 1.00 96.19 89 LEU A N 1
ATOM 716 C CA . LEU A 1 89 ? -12.940 -0.455 9.948 1.00 96.19 89 LEU A CA 1
A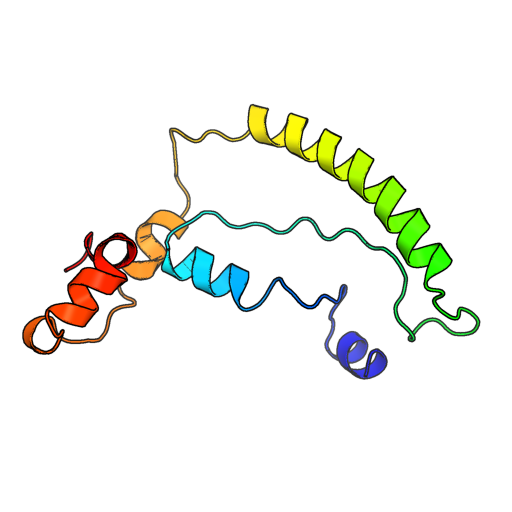TOM 717 C C . LEU A 1 89 ? -14.279 -0.611 10.694 1.00 96.19 89 LEU A C 1
ATOM 719 O O . LEU A 1 89 ? -14.400 -1.481 11.558 1.00 96.19 89 LEU A O 1
ATOM 723 N N . LYS A 1 90 ? -15.308 0.171 10.330 1.00 93.88 90 LYS A N 1
ATOM 724 C CA . LYS A 1 90 ? -16.580 0.316 11.067 1.00 93.88 90 LYS A CA 1
ATOM 725 C C . LYS A 1 90 ? -17.255 -1.000 11.460 1.00 93.88 90 LYS A C 1
ATOM 727 O O . LYS A 1 90 ? -17.800 -1.099 12.555 1.00 93.88 90 LYS A O 1
ATOM 732 N N . TYR A 1 91 ? -17.225 -1.996 10.578 1.00 94.12 91 TYR A N 1
ATOM 733 C CA . TYR A 1 91 ? -17.849 -3.309 10.795 1.00 94.12 91 TYR A CA 1
ATOM 734 C C . TYR A 1 91 ? -16.840 -4.465 10.810 1.00 94.12 91 TYR A C 1
ATOM 736 O O . TYR A 1 91 ? -17.232 -5.628 10.815 1.00 94.12 91 TYR A O 1
ATOM 744 N N . ALA A 1 92 ? -15.541 -4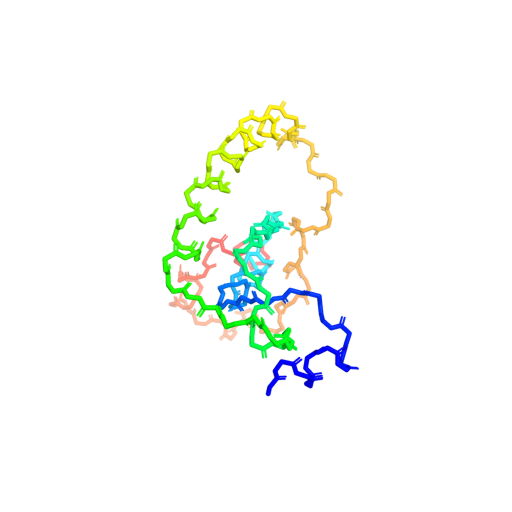.160 10.814 1.00 95.44 92 ALA A N 1
ATOM 745 C CA . ALA A 1 92 ? -14.481 -5.165 10.777 1.00 95.44 92 ALA A CA 1
ATOM 746 C C . ALA A 1 92 ? -14.034 -5.617 12.181 1.00 95.44 92 ALA A C 1
ATOM 748 O O . ALA A 1 92 ? -13.366 -6.641 12.322 1.00 95.44 92 ALA A O 1
ATOM 749 N N . ILE A 1 93 ? -14.409 -4.884 13.237 1.00 94.69 93 ILE A N 1
ATOM 750 C CA . ILE A 1 93 ? -14.088 -5.244 14.623 1.00 94.69 93 ILE A CA 1
ATOM 751 C C . ILE A 1 93 ? -15.158 -6.200 15.158 1.00 94.69 93 ILE A C 1
ATOM 753 O O . ILE A 1 93 ? -16.250 -5.785 15.535 1.00 94.69 93 ILE A O 1
ATOM 757 N N . LEU A 1 94 ? -14.822 -7.488 15.228 1.00 95.19 94 LEU A N 1
ATOM 758 C CA . LEU A 1 94 ? -15.719 -8.530 15.750 1.00 95.19 94 LEU A CA 1
ATOM 759 C C . LEU A 1 94 ? -15.557 -8.775 17.258 1.00 95.19 94 LEU A C 1
ATOM 761 O O . LEU A 1 94 ? -16.398 -9.414 17.892 1.00 95.19 94 LEU A O 1
ATOM 765 N N . THR A 1 95 ? -14.469 -8.284 17.850 1.00 94.50 95 THR A N 1
ATOM 766 C CA . THR A 1 95 ? -14.192 -8.465 19.276 1.00 94.50 95 THR A CA 1
ATOM 767 C C . THR A 1 95 ? -15.188 -7.665 20.112 1.00 94.50 95 THR A C 1
ATOM 769 O O . THR A 1 95 ? -15.244 -6.441 20.015 1.00 94.50 95 THR A O 1
ATOM 772 N N . LYS A 1 96 ? -15.943 -8.351 20.979 1.00 93.81 96 LYS A N 1
ATOM 773 C CA . LYS A 1 96 ? -16.874 -7.715 21.925 1.00 93.81 96 LYS A CA 1
ATOM 774 C C . LYS A 1 96 ? -16.150 -6.698 22.813 1.00 93.81 96 LYS A C 1
ATOM 776 O O . LYS A 1 96 ? -15.081 -7.017 23.341 1.00 93.81 96 LYS A O 1
ATOM 781 N N . LYS A 1 97 ? -16.743 -5.515 23.016 1.00 91.25 97 LYS A N 1
ATOM 782 C CA . LYS A 1 97 ? -16.113 -4.387 23.729 1.00 91.25 97 LYS A CA 1
ATOM 783 C C . LYS A 1 97 ? -15.629 -4.777 25.128 1.00 91.25 97 LYS A C 1
ATOM 785 O O . LYS A 1 97 ? -14.517 -4.432 25.513 1.00 91.25 97 LYS A O 1
ATOM 790 N N . GLU A 1 98 ? -16.403 -5.587 25.845 1.00 93.75 98 GLU A N 1
ATOM 791 C CA . GLU A 1 98 ? -16.112 -6.012 27.223 1.00 93.75 98 GLU A CA 1
ATOM 792 C C . GLU A 1 98 ? -14.920 -6.97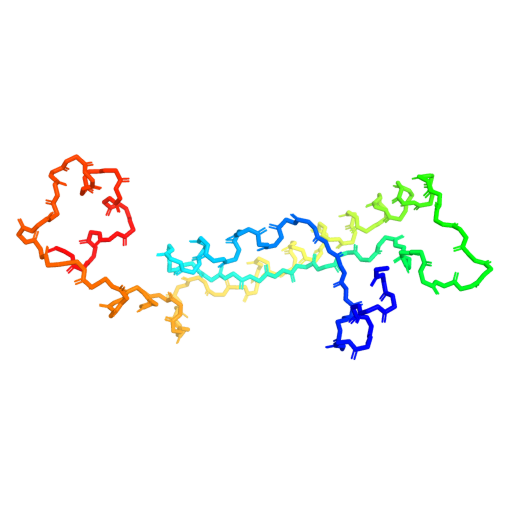8 27.307 1.00 93.75 98 GLU A C 1
ATOM 794 O O . GLU A 1 98 ? -14.350 -7.187 28.377 1.00 93.75 98 GLU A O 1
ATOM 799 N N . LYS A 1 99 ? -14.533 -7.597 26.184 1.00 95.88 99 LYS A N 1
ATOM 800 C CA . LYS A 1 99 ? -13.392 -8.521 26.095 1.00 95.88 99 LYS A CA 1
ATOM 801 C C . LYS A 1 99 ? -12.102 -7.831 25.650 1.00 95.88 99 LYS A C 1
ATOM 803 O O . LYS A 1 99 ? -11.045 -8.464 25.652 1.00 95.88 99 LYS A O 1
ATOM 808 N N . ILE A 1 100 ? -12.154 -6.548 25.291 1.00 95.00 100 ILE A N 1
ATOM 809 C CA . ILE A 1 100 ? -10.975 -5.790 24.869 1.00 95.00 100 ILE A CA 1
ATOM 810 C C . ILE A 1 100 ? -10.200 -5.349 26.110 1.00 95.00 100 ILE A C 1
ATOM 812 O O . ILE A 1 100 ? -10.636 -4.504 26.888 1.00 95.00 100 ILE A O 1
ATOM 816 N N . LYS A 1 101 ? -9.007 -5.922 26.296 1.00 97.06 101 LYS A N 1
ATOM 817 C CA . LYS A 1 101 ? -8.110 -5.544 27.394 1.00 97.06 101 LYS A CA 1
ATOM 818 C C . LYS A 1 101 ? -7.727 -4.064 27.277 1.00 97.06 101 LYS A C 1
ATOM 820 O O . LYS A 1 101 ? -7.390 -3.593 26.190 1.00 97.06 101 LYS A O 1
ATOM 825 N N . LYS A 1 102 ? -7.657 -3.358 28.414 1.00 95.88 102 LYS A N 1
ATOM 826 C CA . LYS A 1 102 ? -7.259 -1.936 28.481 1.00 95.88 102 LYS A CA 1
ATOM 827 C C . LYS A 1 102 ? -5.937 -1.660 27.753 1.00 95.88 102 LYS A C 1
ATOM 829 O O . LYS A 1 102 ? -5.839 -0.680 27.027 1.00 95.88 102 LYS A O 1
ATOM 834 N N . GLN A 1 103 ? -4.945 -2.541 27.898 1.00 97.25 103 GLN A N 1
ATOM 835 C CA . GLN A 1 103 ? -3.647 -2.411 27.225 1.00 97.25 103 GLN A CA 1
ATOM 836 C C . GLN A 1 103 ? -3.771 -2.447 25.692 1.00 97.25 103 GLN A C 1
ATOM 838 O O . GLN A 1 103 ? -3.170 -1.623 25.006 1.00 97.25 103 GLN A O 1
ATOM 843 N N . THR A 1 104 ? -4.579 -3.366 25.153 1.00 96.06 104 THR A N 1
ATOM 844 C CA . THR A 1 104 ? -4.827 -3.478 23.708 1.00 96.06 104 THR A CA 1
ATOM 845 C C . THR A 1 104 ? -5.542 -2.243 23.179 1.00 96.06 104 THR A C 1
ATOM 847 O O . THR A 1 104 ? -5.142 -1.708 22.148 1.00 96.06 104 THR A O 1
ATOM 850 N N . TYR A 1 105 ? -6.545 -1.753 23.912 1.00 95.62 105 TYR A N 1
ATOM 851 C CA . TYR A 1 105 ? -7.235 -0.516 23.558 1.00 95.62 105 TYR A CA 1
ATOM 852 C C . TYR A 1 105 ? -6.265 0.665 23.483 1.00 95.62 105 TYR A C 1
ATOM 854 O O . TYR A 1 105 ? -6.256 1.370 22.483 1.00 95.62 105 TYR A O 1
ATOM 862 N N . GLN A 1 106 ? -5.392 0.847 24.481 1.00 97.12 106 GLN A N 1
ATOM 863 C CA . GLN A 1 106 ? -4.410 1.938 24.451 1.00 97.12 106 GLN A CA 1
ATOM 864 C C . GLN A 1 106 ? -3.443 1.821 23.267 1.00 97.12 106 GLN A C 1
ATOM 866 O O . GLN A 1 106 ? -3.177 2.820 22.606 1.00 97.12 106 GLN A O 1
ATOM 871 N N . LYS A 1 107 ? -2.971 0.606 22.950 1.00 97.19 107 LYS A N 1
ATOM 872 C CA . LYS A 1 107 ? -2.075 0.366 21.806 1.00 97.19 107 LYS A CA 1
ATOM 873 C C . LYS A 1 107 ? -2.727 0.716 20.465 1.00 97.19 107 LYS A C 1
ATOM 875 O O . LYS A 1 107 ? -2.056 1.235 19.582 1.00 97.19 107 LYS A O 1
ATOM 880 N N . LEU A 1 108 ? -4.013 0.408 20.303 1.00 96.44 108 LEU A N 1
ATOM 881 C CA . LEU A 1 108 ? -4.729 0.535 19.029 1.00 96.44 108 LEU A CA 1
ATOM 882 C C . LEU A 1 108 ? -5.651 1.757 18.963 1.00 96.44 108 LEU A C 1
ATOM 884 O O . LEU A 1 108 ? -6.344 1.937 17.965 1.00 96.44 108 LEU A O 1
ATOM 888 N N . LYS A 1 109 ? -5.658 2.606 19.997 1.00 96.19 109 LYS A N 1
ATOM 889 C CA . LYS A 1 109 ? -6.603 3.717 20.182 1.00 96.19 109 LYS A CA 1
ATOM 890 C C . LYS A 1 109 ? -6.737 4.611 18.949 1.00 96.19 109 LYS A C 1
ATOM 892 O O . LYS A 1 109 ? -7.843 5.029 18.630 1.00 96.19 109 LYS A O 1
ATOM 897 N N . LEU A 1 110 ? -5.628 4.878 18.258 1.00 96.06 110 LEU A N 1
ATOM 898 C CA . LEU A 1 110 ? -5.601 5.716 17.054 1.00 96.06 110 LEU A CA 1
ATOM 899 C C . LEU A 1 110 ? -6.381 5.116 15.875 1.00 96.06 110 LEU A C 1
ATOM 901 O O . LEU A 1 110 ? -6.846 5.864 15.027 1.00 96.06 110 LEU A O 1
ATOM 905 N N . LEU A 1 111 ? -6.522 3.789 15.828 1.00 96.06 111 LEU A N 1
ATOM 906 C CA . LEU A 1 111 ? -7.198 3.069 14.749 1.00 96.06 111 LEU A CA 1
ATOM 907 C C . LEU A 1 111 ? -8.651 2.759 15.128 1.00 96.06 111 LEU A C 1
ATOM 909 O O . LEU A 1 111 ? -9.582 3.093 14.406 1.00 96.06 111 LEU A O 1
ATOM 913 N N . ILE A 1 112 ? -8.857 2.143 16.297 1.00 94.81 112 ILE A N 1
ATOM 914 C CA . ILE A 1 112 ? -10.165 1.595 16.695 1.00 94.81 112 ILE A CA 1
ATOM 915 C C . ILE A 1 112 ? -11.010 2.561 17.537 1.00 94.81 112 ILE A C 1
ATOM 917 O O . ILE A 1 112 ? -12.202 2.324 17.716 1.00 94.81 112 ILE A O 1
ATOM 921 N N . GLY A 1 113 ? -10.421 3.639 18.067 1.00 93.38 113 GLY A N 1
ATOM 922 C CA . GLY A 1 113 ? -11.072 4.523 19.044 1.00 93.38 113 GLY A CA 1
ATOM 923 C C . GLY A 1 113 ? -12.313 5.251 18.523 1.00 93.38 113 GLY A C 1
ATOM 924 O O . GLY A 1 113 ? -13.175 5.614 19.309 1.00 93.38 113 GLY A O 1
ATOM 925 N N . LYS A 1 114 ? -12.451 5.419 17.202 1.00 93.31 114 LYS A N 1
ATOM 926 C CA . LYS A 1 114 ? -13.666 5.959 16.565 1.00 93.31 114 LYS A CA 1
ATOM 927 C C . LYS A 1 114 ? -14.892 5.043 16.747 1.00 93.31 114 LYS A C 1
ATOM 929 O O . LYS A 1 114 ? -16.019 5.522 16.659 1.00 93.31 114 LYS A O 1
ATOM 934 N N . TYR A 1 115 ? -14.685 3.742 16.973 1.00 93.56 115 TYR A N 1
ATOM 935 C CA . TYR A 1 115 ? -15.739 2.715 16.965 1.00 93.56 115 TYR A CA 1
ATOM 936 C C . TYR A 1 115 ? -15.977 2.041 18.324 1.00 93.56 115 TYR A C 1
ATOM 938 O O . TYR A 1 115 ? -17.018 1.403 18.534 1.00 93.56 115 TYR A O 1
ATOM 946 N N . LEU A 1 116 ? -15.025 2.165 19.250 1.00 88.38 116 LEU A N 1
ATOM 947 C CA . LEU A 1 116 ? -15.087 1.579 20.588 1.00 88.38 116 LEU A CA 1
ATOM 948 C C . LEU A 1 116 ? -15.489 2.606 21.634 1.00 88.38 116 LEU A C 1
ATOM 950 O O . LEU A 1 116 ? -16.502 2.302 22.308 1.00 88.38 116 LEU A O 1
#

pLDDT: mean 91.94, std 5.34, range [76.12, 98.44]